Protein AF-A0A940A802-F1 (afdb_monomer_lite)

Structure (mmCIF, N/CA/C/O backbone):
data_AF-A0A940A802-F1
#
_entry.id   AF-A0A940A802-F1
#
loop_
_atom_site.group_PDB
_atom_site.id
_atom_site.type_symbol
_atom_site.label_atom_id
_atom_site.label_alt_id
_atom_site.label_comp_id
_atom_site.label_asym_id
_atom_site.label_entity_id
_atom_site.label_seq_id
_atom_site.pdbx_PDB_ins_code
_atom_site.Cartn_x
_atom_site.Cartn_y
_atom_site.Cartn_z
_atom_site.occupancy
_atom_site.B_iso_or_equiv
_atom_site.auth_seq_id
_atom_site.auth_comp_id
_atom_site.auth_asym_id
_atom_site.auth_atom_id
_atom_site.pdbx_PDB_model_num
ATOM 1 N N . MET A 1 1 ? 25.360 -6.832 -10.522 1.00 56.41 1 MET A N 1
ATOM 2 C CA . MET A 1 1 ? 25.719 -6.999 -11.951 1.00 56.41 1 MET A CA 1
ATOM 3 C C . MET A 1 1 ? 26.140 -5.653 -12.509 1.00 56.41 1 MET A C 1
ATOM 5 O O . MET A 1 1 ? 25.501 -4.667 -12.170 1.00 56.41 1 MET A O 1
ATOM 9 N N . LYS A 1 2 ? 27.209 -5.592 -13.309 1.00 74.38 2 LYS A N 1
ATOM 10 C CA . LYS A 1 2 ? 27.653 -4.352 -13.962 1.00 74.38 2 LYS A CA 1
ATOM 11 C C . LYS A 1 2 ? 27.371 -4.485 -15.455 1.00 74.38 2 LYS A C 1
ATOM 13 O O . LYS A 1 2 ? 27.940 -5.370 -16.088 1.00 74.38 2 LYS A O 1
ATOM 18 N N . TYR A 1 3 ? 26.457 -3.672 -15.969 1.00 82.06 3 TYR A N 1
ATOM 19 C CA . TYR A 1 3 ? 26.079 -3.695 -17.377 1.00 82.06 3 TYR A CA 1
ATOM 20 C C . TYR A 1 3 ? 27.078 -2.879 -18.217 1.00 82.06 3 TYR A C 1
ATOM 22 O O . TYR A 1 3 ? 27.747 -1.990 -17.679 1.00 82.06 3 TYR A O 1
ATOM 30 N N . PRO A 1 4 ? 27.225 -3.172 -19.519 1.00 87.69 4 PRO A N 1
ATOM 31 C CA . PRO A 1 4 ? 28.024 -2.345 -20.416 1.00 87.69 4 PRO A CA 1
ATOM 32 C C . PRO A 1 4 ? 27.432 -0.931 -20.528 1.00 87.69 4 PRO A C 1
ATOM 34 O O . PRO A 1 4 ? 26.215 -0.755 -20.477 1.00 87.69 4 PRO A O 1
ATOM 37 N N . LYS A 1 5 ? 28.298 0.079 -20.704 1.00 86.81 5 LYS A N 1
ATOM 38 C CA . LYS A 1 5 ? 27.891 1.498 -20.772 1.00 86.81 5 LYS A CA 1
ATOM 39 C C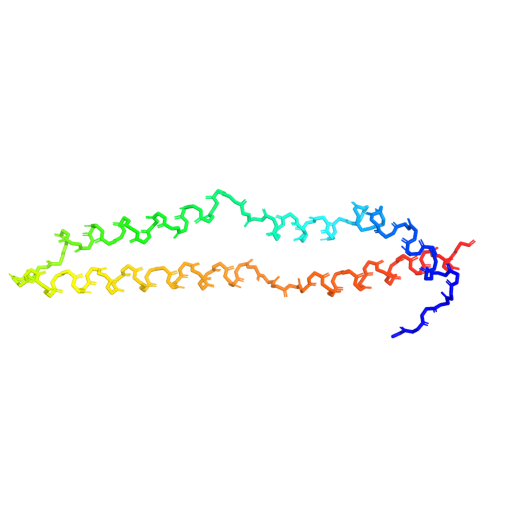 . LYS A 1 5 ? 26.829 1.764 -21.840 1.00 86.81 5 LYS A C 1
ATOM 41 O O . LYS A 1 5 ? 25.894 2.509 -21.587 1.00 86.81 5 LYS A O 1
ATOM 46 N N . GLU A 1 6 ? 26.945 1.108 -22.990 1.00 86.25 6 GLU A N 1
ATOM 47 C CA . GLU A 1 6 ? 26.000 1.221 -24.109 1.00 86.25 6 GLU A CA 1
ATOM 48 C C . GLU A 1 6 ? 24.587 0.772 -23.713 1.00 86.25 6 GLU A C 1
ATOM 50 O O . GLU A 1 6 ? 23.598 1.426 -24.045 1.00 86.25 6 GLU A O 1
ATOM 55 N N . PHE A 1 7 ? 24.485 -0.306 -22.929 1.00 85.81 7 PHE A N 1
ATOM 56 C CA . PHE A 1 7 ? 23.206 -0.747 -22.387 1.00 85.81 7 PHE A CA 1
ATOM 57 C C . PHE A 1 7 ? 22.699 0.193 -21.295 1.00 85.81 7 PHE A C 1
ATOM 59 O O . PHE A 1 7 ? 21.499 0.433 -21.219 1.00 85.81 7 PHE A O 1
ATOM 66 N N . GLU A 1 8 ? 23.572 0.738 -20.444 1.00 85.88 8 GLU A N 1
ATOM 67 C CA . GLU A 1 8 ? 23.139 1.700 -19.424 1.00 85.88 8 GLU A CA 1
ATOM 68 C C . GLU A 1 8 ? 22.572 2.982 -20.044 1.00 85.88 8 GLU A C 1
ATOM 70 O O . GLU A 1 8 ? 21.552 3.478 -19.568 1.00 85.88 8 GLU A O 1
ATOM 75 N N . GLU A 1 9 ? 23.164 3.473 -21.134 1.00 87.88 9 GLU A N 1
ATOM 76 C CA . GLU A 1 9 ? 22.643 4.605 -21.907 1.00 87.88 9 GLU A CA 1
ATOM 77 C C . GLU A 1 9 ? 21.319 4.254 -22.605 1.00 87.88 9 GLU A C 1
ATOM 79 O O . GLU A 1 9 ? 20.352 5.017 -22.517 1.00 87.88 9 GLU A O 1
ATOM 84 N N . TYR A 1 10 ? 21.225 3.070 -23.222 1.00 85.81 10 TYR A N 1
ATOM 85 C CA . TYR A 1 10 ? 19.985 2.569 -23.823 1.00 85.81 10 TYR A CA 1
ATOM 86 C C . TYR A 1 10 ? 18.856 2.418 -22.794 1.00 85.81 10 TYR A C 1
ATOM 88 O O . TYR A 1 10 ? 17.728 2.865 -23.032 1.00 85.81 10 TYR A O 1
ATOM 96 N N . TRP A 1 11 ? 19.161 1.829 -21.636 1.00 85.38 11 TRP A N 1
ATOM 97 C CA . TRP A 1 11 ? 18.245 1.681 -20.513 1.00 85.38 11 TRP A CA 1
ATOM 98 C C . TRP A 1 11 ? 17.820 3.049 -19.993 1.00 85.38 11 TRP A C 1
ATOM 100 O O . TRP A 1 11 ? 16.628 3.297 -19.878 1.00 85.38 11 TRP A O 1
ATOM 110 N N . ALA A 1 12 ? 18.747 3.976 -19.742 1.00 86.00 12 ALA A N 1
ATOM 111 C CA . ALA A 1 12 ? 18.412 5.315 -19.259 1.00 86.00 12 ALA A CA 1
ATOM 112 C C . ALA A 1 12 ? 17.486 6.075 -20.227 1.00 86.00 12 ALA A C 1
ATOM 114 O O . ALA A 1 12 ? 16.546 6.735 -19.782 1.00 86.00 12 ALA A O 1
ATOM 115 N N . ALA A 1 13 ? 17.701 5.932 -21.539 1.00 88.00 13 ALA A N 1
ATOM 116 C CA . ALA A 1 13 ? 16.878 6.565 -22.567 1.00 88.00 13 ALA A CA 1
ATOM 117 C C . ALA A 1 13 ? 15.485 5.922 -22.722 1.00 88.00 13 ALA A C 1
ATOM 119 O O . ALA A 1 13 ? 14.515 6.626 -23.003 1.00 88.00 13 ALA A O 1
ATOM 120 N N . ASN A 1 14 ? 15.362 4.602 -22.524 1.00 86.69 14 ASN A N 1
ATOM 121 C CA . ASN A 1 14 ? 14.137 3.845 -22.823 1.00 86.69 14 ASN A CA 1
ATOM 122 C C . ASN A 1 14 ? 13.425 3.261 -21.589 1.00 86.69 14 ASN A C 1
ATOM 124 O O . ASN A 1 14 ? 12.356 2.670 -21.742 1.00 86.69 14 ASN A O 1
ATOM 128 N N . LYS A 1 15 ? 13.955 3.457 -20.372 1.00 80.88 15 LYS A N 1
ATOM 129 C CA . LYS A 1 15 ? 13.482 2.854 -19.108 1.00 80.88 15 LYS A CA 1
ATOM 130 C C . LYS A 1 15 ? 11.968 2.935 -18.946 1.00 80.88 15 LYS A C 1
ATOM 132 O O . LYS A 1 15 ? 11.331 1.924 -18.686 1.00 80.88 15 LYS A O 1
ATOM 137 N N . ARG A 1 16 ? 11.367 4.119 -19.128 1.00 79.31 16 ARG A N 1
ATOM 138 C CA . ARG A 1 16 ? 9.907 4.283 -18.973 1.00 79.31 16 ARG A CA 1
ATOM 139 C C . ARG A 1 16 ? 9.111 3.426 -19.950 1.00 79.31 16 ARG A C 1
ATOM 141 O O . ARG A 1 16 ? 8.095 2.873 -19.553 1.00 79.31 16 ARG A O 1
ATOM 148 N N . ARG A 1 17 ? 9.561 3.331 -21.203 1.00 83.69 17 ARG A N 1
ATOM 149 C CA . ARG A 1 17 ? 8.881 2.540 -22.230 1.00 83.69 17 ARG A CA 1
ATOM 150 C C . ARG A 1 17 ? 9.015 1.052 -21.927 1.00 83.69 17 ARG A C 1
ATOM 152 O O . ARG A 1 17 ? 8.005 0.374 -21.870 1.00 83.69 17 ARG A O 1
ATOM 159 N N . LEU A 1 18 ? 10.237 0.591 -21.652 1.00 83.31 18 LEU A N 1
ATOM 160 C CA . LEU A 1 18 ? 10.537 -0.812 -21.344 1.00 83.31 18 LEU A CA 1
ATOM 161 C C . LEU A 1 18 ? 9.775 -1.308 -20.109 1.00 83.31 18 LEU A C 1
ATOM 163 O O . LEU A 1 18 ? 9.232 -2.403 -20.126 1.00 83.31 18 LEU A O 1
ATOM 167 N N . LEU A 1 19 ? 9.680 -0.480 -19.066 1.00 82.06 19 LEU A N 1
ATOM 168 C CA . LEU A 1 19 ? 8.892 -0.804 -17.879 1.00 82.06 19 LEU A CA 1
ATOM 169 C C . LEU A 1 19 ? 7.385 -0.837 -18.172 1.00 82.06 19 LEU A C 1
ATOM 171 O O . LEU A 1 19 ? 6.691 -1.711 -17.681 1.00 82.06 19 LEU A O 1
ATOM 175 N N . GLN A 1 20 ? 6.852 0.086 -18.978 1.00 78.69 20 GLN A N 1
ATOM 176 C CA . GLN A 1 20 ? 5.423 0.081 -19.329 1.00 78.69 20 GLN A CA 1
ATOM 177 C C . GLN A 1 20 ? 5.023 -1.040 -20.295 1.00 78.69 20 GLN A C 1
ATOM 179 O O . GLN A 1 20 ? 3.852 -1.409 -20.345 1.00 78.69 20 GLN A O 1
ATOM 184 N N . GLU A 1 21 ? 5.972 -1.546 -21.075 1.00 81.38 21 GLU A N 1
ATOM 185 C CA . GLU A 1 21 ? 5.780 -2.662 -22.002 1.00 81.38 21 GLU A CA 1
ATOM 186 C C . GLU A 1 21 ? 5.736 -4.011 -21.262 1.00 81.38 21 GLU A C 1
ATOM 188 O O . GLU A 1 21 ? 5.121 -4.956 -21.748 1.00 81.38 21 GLU A O 1
ATOM 193 N N . ASP A 1 22 ? 6.319 -4.083 -20.059 1.00 79.50 22 ASP A N 1
ATOM 194 C CA . ASP A 1 22 ? 6.329 -5.278 -19.221 1.00 79.50 22 ASP A CA 1
ATOM 195 C C . ASP A 1 22 ? 5.012 -5.445 -18.434 1.00 79.50 22 ASP A C 1
ATOM 197 O O . ASP A 1 22 ? 4.578 -4.579 -17.665 1.00 79.50 22 ASP A O 1
ATOM 201 N N . GLU A 1 23 ? 4.351 -6.584 -18.651 1.00 75.56 23 GLU A N 1
ATOM 202 C CA . GLU A 1 23 ? 3.045 -6.894 -18.064 1.00 7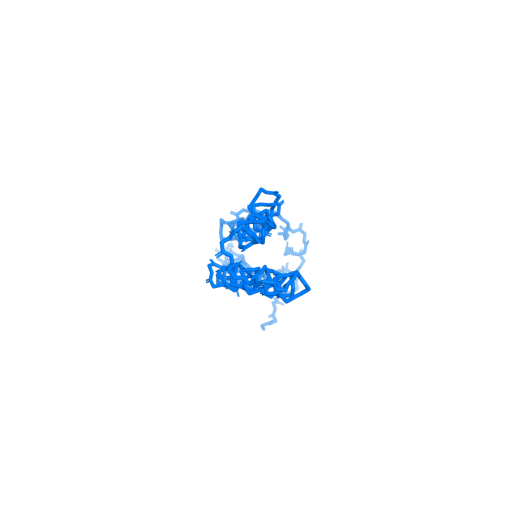5.56 23 GLU A CA 1
ATOM 203 C C . GLU A 1 23 ? 3.128 -7.140 -16.548 1.00 75.56 23 GLU A C 1
ATOM 205 O O . GLU A 1 23 ? 2.231 -6.723 -15.814 1.00 75.56 23 GLU A O 1
ATOM 210 N N . GLU A 1 24 ? 4.234 -7.713 -16.061 1.00 71.75 24 GLU A N 1
ATOM 211 C CA . GLU A 1 24 ? 4.513 -7.898 -14.631 1.00 71.75 24 GLU A CA 1
ATOM 212 C C . GLU A 1 24 ? 4.685 -6.543 -13.931 1.00 71.75 24 GLU A C 1
ATOM 214 O O . GLU A 1 24 ? 4.094 -6.304 -12.875 1.00 71.75 24 GLU A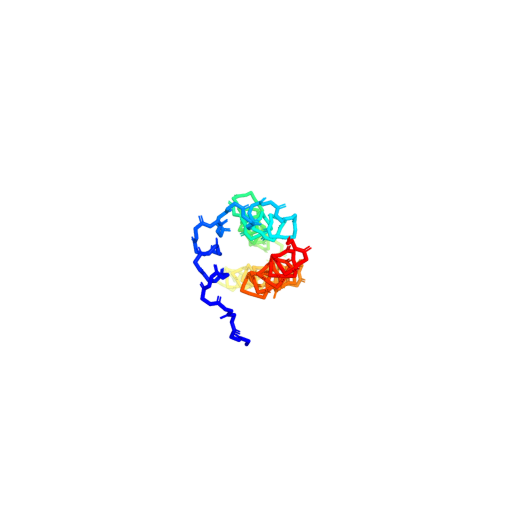 O 1
ATOM 219 N N . TRP A 1 25 ? 5.441 -5.623 -14.537 1.00 73.44 25 TRP A N 1
ATOM 220 C CA . TRP A 1 25 ? 5.607 -4.264 -14.022 1.00 73.44 25 TRP A CA 1
ATOM 221 C C . TRP A 1 25 ? 4.285 -3.498 -13.988 1.00 73.44 25 TRP A C 1
ATOM 223 O O . TRP A 1 25 ? 3.990 -2.815 -13.002 1.00 73.44 25 TRP A O 1
ATOM 233 N N . ARG A 1 26 ? 3.464 -3.606 -15.039 1.00 74.31 26 ARG A N 1
ATOM 234 C CA . ARG A 1 26 ? 2.137 -2.977 -15.074 1.00 74.31 26 ARG A CA 1
ATOM 235 C C . ARG A 1 26 ? 1.217 -3.533 -14.000 1.00 74.31 26 ARG A C 1
ATOM 237 O O . ARG A 1 26 ? 0.660 -2.739 -13.250 1.00 74.31 26 ARG A O 1
ATOM 244 N N . GLN A 1 27 ? 1.106 -4.853 -13.882 1.00 70.12 27 GLN A N 1
ATOM 245 C CA . GLN A 1 27 ? 0.266 -5.486 -12.865 1.00 70.12 27 GLN A CA 1
ATOM 246 C C . GLN A 1 27 ? 0.736 -5.143 -11.452 1.00 70.12 27 GLN A C 1
ATOM 248 O O . GLN A 1 27 ? -0.086 -4.830 -10.596 1.00 70.12 27 GLN A O 1
ATOM 253 N N . ALA A 1 28 ? 2.046 -5.122 -11.204 1.00 68.56 28 ALA A N 1
ATOM 254 C CA . ALA A 1 28 ? 2.589 -4.719 -9.915 1.00 68.56 28 ALA A CA 1
ATOM 255 C C . ALA A 1 28 ? 2.352 -3.235 -9.626 1.00 68.56 28 ALA A C 1
ATOM 257 O O . ALA A 1 28 ? 1.991 -2.882 -8.508 1.00 68.56 28 ALA A O 1
ATOM 258 N N . THR A 1 29 ? 2.492 -2.361 -10.625 1.00 68.00 29 THR A N 1
ATOM 259 C CA . THR A 1 29 ? 2.219 -0.927 -10.475 1.00 68.00 29 THR A CA 1
ATOM 260 C C . THR A 1 29 ? 0.729 -0.663 -10.266 1.00 68.00 29 THR A C 1
ATOM 262 O O . THR A 1 29 ? 0.390 0.184 -9.449 1.00 68.00 29 THR A O 1
ATOM 265 N N . GLU A 1 30 ? -0.163 -1.385 -10.945 1.00 64.56 30 GLU A N 1
ATOM 266 C CA . GLU A 1 30 ? -1.619 -1.298 -10.766 1.00 64.56 30 GLU A CA 1
ATOM 267 C C . GLU A 1 30 ? -2.066 -1.877 -9.415 1.00 64.56 30 GLU A C 1
ATOM 269 O O . GLU A 1 30 ? -2.869 -1.257 -8.718 1.00 64.56 30 GLU A O 1
ATOM 274 N N . ALA A 1 31 ? -1.491 -3.005 -8.987 1.00 58.91 31 ALA A N 1
ATOM 275 C CA . ALA A 1 31 ? -1.711 -3.577 -7.658 1.00 58.91 31 ALA A CA 1
ATOM 276 C C . ALA A 1 31 ? -1.193 -2.646 -6.548 1.00 58.91 31 ALA A C 1
ATOM 278 O O . ALA A 1 31 ? -1.847 -2.474 -5.519 1.00 58.91 31 ALA A O 1
ATOM 279 N N . TYR A 1 32 ? -0.061 -1.973 -6.772 1.00 56.28 32 TYR A N 1
ATOM 280 C CA . TYR A 1 32 ? 0.472 -0.957 -5.863 1.00 56.28 32 TYR A CA 1
ATOM 281 C C . TYR A 1 32 ? -0.336 0.351 -5.909 1.00 56.28 32 TYR A C 1
ATOM 283 O O . TYR A 1 32 ? -0.505 1.020 -4.888 1.00 56.28 32 TYR A O 1
ATOM 291 N N . GLN A 1 33 ? -0.896 0.695 -7.074 1.00 52.44 33 GLN A N 1
ATOM 292 C CA . GLN A 1 33 ? -1.881 1.763 -7.265 1.00 52.44 33 GLN A CA 1
ATOM 293 C C . GLN A 1 33 ? -3.294 1.381 -6.794 1.00 52.44 33 GLN A C 1
ATOM 295 O O . GLN A 1 33 ? -4.240 2.131 -7.044 1.00 52.44 33 GLN A O 1
ATOM 300 N N . MET A 1 34 ? -3.469 0.310 -6.008 1.00 47.34 34 MET A N 1
ATOM 301 C CA . MET A 1 34 ? -4.642 0.173 -5.141 1.00 47.34 34 MET A CA 1
ATOM 302 C C . MET A 1 34 ? -4.632 1.262 -4.054 1.00 47.34 34 MET A C 1
ATOM 304 O O . MET A 1 34 ? -4.341 1.019 -2.886 1.00 47.34 34 MET A O 1
ATOM 308 N N . LYS A 1 35 ? -4.989 2.483 -4.452 1.00 53.62 35 LYS A N 1
ATOM 309 C CA . LYS A 1 35 ? -5.471 3.565 -3.600 1.00 53.62 35 LYS A CA 1
ATOM 310 C C . LYS A 1 35 ? -6.653 4.232 -4.292 1.00 53.62 35 LYS A C 1
ATOM 312 O O . LYS A 1 35 ? -6.465 5.119 -5.117 1.00 53.62 35 LYS A O 1
ATOM 317 N N . SER A 1 36 ? -7.869 3.830 -3.913 1.00 55.72 36 SER A N 1
ATOM 318 C CA . SER A 1 36 ? -8.959 4.794 -3.649 1.00 55.72 36 SER A CA 1
ATOM 319 C C . SER A 1 36 ? -10.287 4.158 -3.240 1.00 55.72 36 SER A C 1
ATOM 321 O O . SER A 1 36 ? -10.988 4.749 -2.434 1.00 55.72 36 SER A O 1
ATOM 323 N N . GLY A 1 37 ? -10.645 2.963 -3.725 1.00 48.94 37 GLY A N 1
ATOM 324 C CA . GLY A 1 37 ? -11.941 2.341 -3.385 1.00 48.94 37 GLY A CA 1
ATOM 325 C C . GLY A 1 37 ? -11.888 1.418 -2.162 1.00 48.94 37 GLY A C 1
ATOM 326 O O . GLY A 1 37 ? -12.617 1.599 -1.189 1.00 48.94 37 GLY A O 1
ATOM 327 N N . ALA A 1 38 ? -10.984 0.436 -2.195 1.00 53.53 38 ALA A N 1
ATOM 328 C CA . ALA A 1 38 ? -10.863 -0.584 -1.152 1.00 53.53 38 ALA A CA 1
ATOM 329 C C . ALA A 1 38 ? -10.290 -0.039 0.169 1.00 53.53 38 ALA A C 1
ATOM 331 O O . ALA A 1 38 ? -10.730 -0.460 1.232 1.00 53.53 38 ALA A O 1
ATOM 332 N N . ASP A 1 39 ? -9.365 0.931 0.125 1.00 57.16 39 ASP A N 1
ATOM 333 C CA . ASP A 1 39 ? -8.878 1.624 1.330 1.00 57.16 39 ASP A CA 1
ATOM 334 C C . ASP A 1 39 ? -9.997 2.379 2.051 1.00 57.16 39 ASP A C 1
ATOM 336 O O . ASP A 1 39 ? -10.055 2.364 3.275 1.00 57.16 39 ASP A O 1
ATOM 340 N N . TRP A 1 40 ? -10.929 2.979 1.308 1.00 55.88 40 TRP A N 1
ATOM 341 C CA . TRP A 1 40 ? -12.074 3.676 1.893 1.00 55.88 40 TRP A CA 1
ATOM 342 C C . TRP A 1 40 ? -13.028 2.702 2.604 1.00 55.88 40 TRP A C 1
ATOM 344 O O . TRP A 1 40 ? -13.496 2.975 3.709 1.00 55.88 40 TRP A O 1
ATOM 354 N N . LEU A 1 41 ? -13.240 1.515 2.023 1.00 58.88 41 LEU A N 1
ATOM 355 C CA . LEU A 1 41 ? -14.020 0.438 2.641 1.00 58.88 41 LEU A CA 1
ATOM 356 C C . LEU A 1 41 ? -13.325 -0.140 3.887 1.00 58.88 41 LEU A C 1
ATOM 358 O O . LEU A 1 41 ? -13.985 -0.427 4.887 1.00 58.88 41 LEU A O 1
ATOM 362 N N . LEU A 1 42 ? -11.992 -0.249 3.854 1.00 63.09 42 LEU A N 1
ATOM 363 C CA . LEU A 1 42 ? -11.171 -0.721 4.972 1.00 63.09 42 LEU A CA 1
ATOM 364 C C . LEU A 1 42 ? -11.269 0.198 6.202 1.00 63.09 42 LEU A C 1
ATOM 366 O O . LEU A 1 42 ? -11.164 -0.277 7.329 1.00 63.09 42 LEU A O 1
ATOM 370 N N . PHE A 1 43 ? -11.511 1.497 5.996 1.00 62.62 43 PHE A N 1
ATOM 371 C CA . PHE A 1 43 ? -11.786 2.454 7.073 1.00 62.62 43 PHE A CA 1
ATOM 372 C C . PHE A 1 43 ? -13.256 2.467 7.521 1.00 62.62 43 PHE A C 1
ATOM 374 O O . PHE A 1 43 ? -13.530 2.760 8.683 1.00 62.62 43 PHE A O 1
ATOM 381 N N . GLY A 1 44 ? -14.206 2.117 6.648 1.00 72.25 44 GLY A N 1
ATOM 382 C CA . GLY A 1 44 ? -15.634 2.077 6.987 1.00 72.25 44 GLY A CA 1
ATOM 383 C C . GLY A 1 44 ? -16.034 0.896 7.880 1.00 72.25 44 GLY A C 1
ATOM 384 O O . GLY A 1 44 ? -16.822 1.062 8.81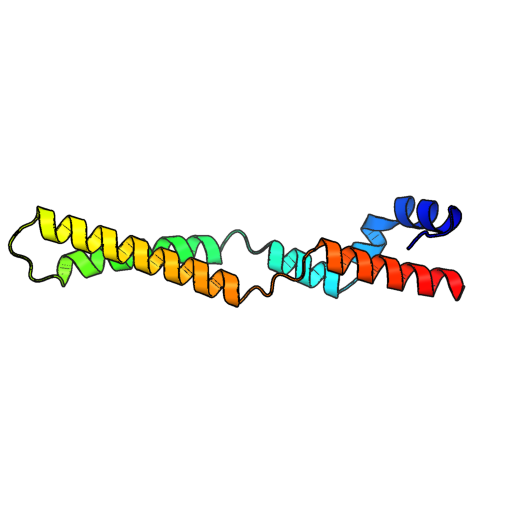1 1.00 72.25 44 GLY A O 1
ATOM 385 N N . ILE A 1 45 ? -15.464 -0.290 7.639 1.00 79.06 45 ILE A N 1
ATOM 386 C CA . ILE A 1 45 ? -15.790 -1.522 8.383 1.00 79.06 45 ILE A CA 1
ATOM 387 C C . ILE A 1 45 ? -15.521 -1.390 9.899 1.00 79.06 45 ILE A C 1
ATOM 389 O O . ILE A 1 45 ? -16.419 -1.715 10.680 1.00 79.06 45 ILE A O 1
ATOM 393 N N . PRO A 1 46 ? -14.362 -0.871 10.356 1.00 80.44 46 PRO A N 1
ATOM 394 C CA . PRO A 1 46 ? -14.097 -0.660 11.778 1.00 80.44 46 PRO A CA 1
ATOM 395 C C . PRO A 1 46 ? -15.086 0.307 12.433 1.00 80.44 46 PRO A C 1
ATOM 397 O O . PRO A 1 46 ? -15.515 0.069 13.558 1.00 80.44 46 PRO A O 1
ATOM 400 N N . VAL A 1 47 ? -15.492 1.369 11.731 1.00 78.62 47 VAL A N 1
ATOM 401 C CA . VAL A 1 47 ? -16.442 2.363 12.257 1.00 78.62 47 VAL A CA 1
ATOM 402 C C . VAL A 1 47 ? -17.819 1.735 12.473 1.00 78.62 47 VAL A C 1
ATOM 404 O O . VAL A 1 47 ? -18.408 1.890 13.543 1.00 78.62 47 VAL A O 1
ATOM 407 N N . VAL A 1 48 ? -18.317 0.970 11.495 1.00 82.81 48 VAL A N 1
ATOM 408 C CA . VAL A 1 48 ? -19.591 0.244 11.625 1.00 82.81 48 VAL A CA 1
ATOM 409 C C . VAL A 1 48 ? -19.504 -0.806 12.736 1.00 82.81 48 VAL A C 1
ATOM 411 O O . VAL A 1 48 ? -20.419 -0.904 13.553 1.00 82.81 48 VAL A O 1
ATOM 414 N N . ALA A 1 49 ? -18.391 -1.540 12.832 1.00 80.25 49 ALA A N 1
ATOM 415 C CA . ALA A 1 49 ? -18.156 -2.500 13.910 1.00 80.25 49 ALA A CA 1
ATOM 416 C C . ALA A 1 49 ? -18.153 -1.827 15.298 1.00 80.25 49 ALA A C 1
ATOM 418 O O . ALA A 1 49 ? -18.744 -2.353 16.245 1.00 80.25 49 ALA A O 1
ATOM 419 N N . GLY A 1 50 ? -17.567 -0.633 15.418 1.00 77.31 50 GLY A N 1
ATOM 420 C CA . GLY A 1 50 ? -17.615 0.193 16.624 1.00 77.31 50 GLY A CA 1
ATOM 421 C C . GLY A 1 50 ? -19.045 0.564 17.026 1.00 77.31 50 GLY A C 1
ATOM 422 O O . GLY A 1 50 ? -19.454 0.312 18.161 1.00 77.31 50 GLY A O 1
ATOM 423 N N . ILE A 1 51 ? -19.847 1.068 16.086 1.00 80.31 51 ILE A N 1
ATOM 424 C CA . ILE A 1 51 ? -21.241 1.474 16.339 1.00 80.31 51 ILE A CA 1
ATOM 425 C C . ILE A 1 51 ? -22.117 0.273 16.726 1.00 80.31 51 ILE A C 1
ATOM 427 O O . ILE A 1 51 ? -22.886 0.348 17.685 1.00 80.31 51 ILE A O 1
ATOM 431 N N . VAL A 1 52 ? -21.983 -0.854 16.020 1.00 80.94 52 VAL A N 1
ATOM 432 C CA . VAL A 1 52 ? -22.741 -2.079 16.322 1.00 80.94 52 VAL A CA 1
ATOM 433 C C . VAL A 1 52 ? -22.333 -2.637 17.685 1.00 80.94 52 VAL A C 1
ATOM 435 O O . VAL A 1 52 ? -23.196 -2.975 18.493 1.00 80.94 52 VAL A O 1
ATOM 438 N N . SER A 1 53 ? -21.036 -2.669 18.002 1.00 74.75 53 SER A N 1
ATOM 439 C CA . SER A 1 53 ? -20.572 -3.155 19.307 1.00 74.75 53 SER A CA 1
ATOM 440 C C . SER A 1 53 ? -21.137 -2.330 20.471 1.00 74.75 53 SER A C 1
ATOM 442 O O . SER A 1 53 ? -21.503 -2.891 21.499 1.00 74.75 53 SER A O 1
ATOM 444 N N . MET A 1 54 ? -21.347 -1.023 20.295 1.00 72.06 54 MET A N 1
ATOM 445 C CA . MET A 1 54 ? -22.013 -0.190 21.300 1.00 72.06 54 MET A CA 1
ATOM 446 C C . MET A 1 54 ? -23.449 -0.620 21.632 1.00 72.06 54 MET A C 1
ATOM 448 O O . MET A 1 54 ? -23.882 -0.399 22.762 1.00 72.06 54 MET A O 1
ATOM 452 N N . GLN A 1 55 ? -24.181 -1.209 20.681 1.00 72.50 55 GLN A N 1
ATOM 453 C CA . GLN A 1 55 ? -25.553 -1.685 20.896 1.00 72.50 55 GLN A CA 1
ATOM 454 C C . GLN A 1 55 ? -25.612 -3.088 21.509 1.00 72.50 55 GLN A C 1
ATOM 456 O O . GLN A 1 55 ? -26.564 -3.400 22.220 1.00 72.50 55 GLN A O 1
ATOM 461 N N . TYR A 1 56 ? -24.603 -3.924 21.254 1.00 71.25 56 TYR A N 1
ATOM 462 C CA . TYR A 1 56 ? -24.601 -5.330 21.668 1.00 71.25 56 TYR A CA 1
ATOM 463 C C . TYR A 1 56 ? -23.842 -5.610 22.966 1.00 71.25 56 TYR A C 1
ATOM 465 O O . TYR A 1 56 ? -23.977 -6.705 23.503 1.00 71.25 56 TYR A O 1
ATOM 473 N N . ILE A 1 57 ? -23.050 -4.667 23.487 1.00 71.94 57 ILE A N 1
ATOM 474 C CA . ILE A 1 57 ? -22.308 -4.857 24.738 1.00 71.94 57 ILE A CA 1
ATOM 475 C C . ILE A 1 57 ? -23.238 -4.601 25.943 1.00 71.94 57 ILE A C 1
ATOM 477 O O . ILE A 1 57 ? -23.605 -3.446 26.191 1.00 71.94 57 ILE A O 1
ATOM 481 N N . PRO A 1 58 ? -23.583 -5.629 26.746 1.00 68.25 58 PRO A N 1
ATOM 482 C CA . PRO A 1 58 ? -24.480 -5.506 27.894 1.00 68.25 58 PRO A CA 1
ATOM 483 C C . PRO A 1 58 ? -23.726 -4.989 29.133 1.00 68.25 58 PRO A C 1
ATOM 485 O O . PRO A 1 58 ? -23.760 -5.592 30.204 1.00 68.25 58 PRO A O 1
ATOM 488 N N . LEU A 1 59 ? -22.991 -3.884 28.988 1.00 71.06 59 LEU A N 1
ATOM 489 C CA . LEU A 1 59 ? -22.300 -3.225 30.096 1.00 71.06 59 LEU A CA 1
ATOM 490 C C . LEU A 1 59 ? -23.171 -2.098 30.648 1.00 71.06 59 LEU A C 1
ATOM 492 O O . LEU A 1 59 ? -23.587 -1.207 29.912 1.00 71.06 59 LEU A O 1
ATOM 496 N N . GLN A 1 60 ? -23.408 -2.134 31.960 1.00 69.62 60 GLN A N 1
ATOM 497 C CA . GLN A 1 60 ? -24.192 -1.119 32.672 1.00 69.62 60 GLN A CA 1
ATOM 498 C C . GLN A 1 60 ? -23.439 0.212 32.826 1.00 69.62 60 GLN A C 1
ATOM 500 O O . GLN A 1 60 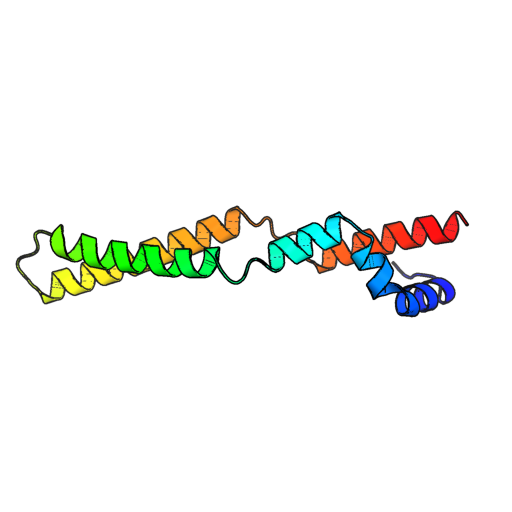? -24.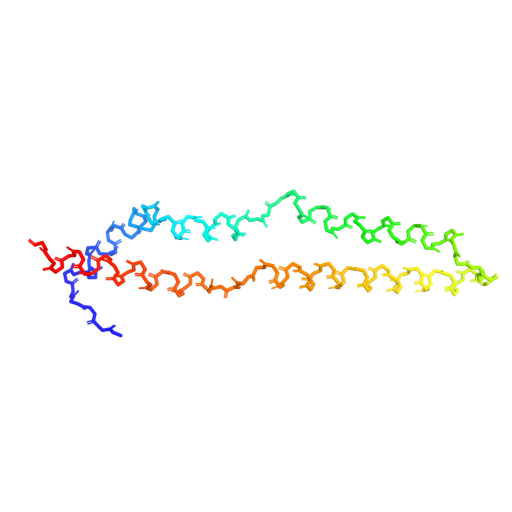059 1.260 32.966 1.00 69.62 60 GLN A O 1
ATOM 505 N N . TYR A 1 61 ? -22.103 0.179 32.768 1.00 77.12 61 TYR A N 1
ATOM 506 C CA . TYR A 1 61 ? -21.253 1.365 32.850 1.00 77.12 61 TYR A CA 1
ATOM 507 C C . TYR A 1 61 ? -20.946 1.916 31.455 1.00 77.12 61 TYR A C 1
ATOM 509 O O . TYR A 1 61 ? -20.232 1.285 30.670 1.00 77.12 61 TYR A O 1
ATOM 517 N N . GLU A 1 62 ? -21.432 3.126 31.171 1.00 77.44 62 GLU A N 1
ATOM 518 C CA . GLU A 1 62 ? -21.265 3.792 29.872 1.00 77.44 62 GLU A CA 1
ATOM 519 C C . GLU A 1 62 ? -19.796 3.967 29.476 1.00 77.44 62 GLU A C 1
ATOM 521 O O . GLU A 1 62 ? -19.431 3.691 28.333 1.00 77.44 62 GLU A O 1
ATOM 526 N N . LEU A 1 63 ? -18.935 4.353 30.423 1.00 82.06 63 LEU A N 1
ATOM 527 C CA . LEU A 1 63 ? -17.510 4.568 30.158 1.00 82.06 63 LEU A CA 1
ATOM 528 C C . LEU A 1 63 ? -16.805 3.265 29.745 1.00 82.06 63 LEU A C 1
ATOM 530 O O . LEU A 1 63 ? -15.990 3.251 28.825 1.00 82.06 63 LEU A O 1
ATOM 534 N N . LEU A 1 64 ? -17.170 2.149 30.382 1.00 79.12 64 LEU A N 1
ATOM 535 C CA . LEU A 1 64 ? -16.607 0.831 30.089 1.00 79.12 64 LEU A CA 1
ATOM 536 C C . LEU A 1 64 ? -17.087 0.311 28.725 1.00 79.12 64 LEU A C 1
ATOM 538 O O . LEU A 1 64 ? -16.313 -0.288 27.980 1.00 79.12 64 LEU A O 1
ATOM 542 N N . ARG A 1 65 ? -18.344 0.604 28.361 1.00 79.75 65 ARG A N 1
ATOM 543 C CA . ARG A 1 65 ? -18.911 0.283 27.043 1.00 79.75 65 ARG A CA 1
ATOM 544 C C . ARG A 1 65 ? -18.218 1.050 25.917 1.00 79.75 65 ARG A C 1
ATOM 546 O O . ARG A 1 65 ? -17.916 0.468 24.876 1.00 79.75 65 ARG A O 1
ATOM 553 N N . TRP A 1 66 ? -17.922 2.328 26.143 1.00 83.56 66 TRP A N 1
ATOM 554 C CA . TRP A 1 66 ? -17.152 3.163 25.220 1.00 83.56 66 TRP A CA 1
ATOM 555 C C . TRP A 1 66 ? -15.738 2.620 24.996 1.00 83.56 66 TRP A C 1
ATOM 557 O O . TRP A 1 66 ? -15.333 2.416 23.852 1.00 83.56 66 TRP A O 1
ATOM 567 N N . VAL A 1 67 ? -15.007 2.321 26.074 1.00 85.56 67 VAL A N 1
ATOM 568 C CA . VAL A 1 67 ? -13.641 1.774 25.987 1.00 85.56 67 VAL A CA 1
ATOM 569 C C . VAL A 1 67 ? -13.625 0.422 25.265 1.00 85.56 67 VAL A C 1
ATOM 571 O O . VAL A 1 67 ? -12.756 0.183 24.422 1.00 85.56 67 VAL A O 1
ATOM 574 N N . ALA A 1 68 ? -14.604 -0.445 25.531 1.00 83.44 68 ALA A N 1
ATOM 575 C CA . ALA A 1 68 ? -14.725 -1.738 24.862 1.00 83.44 68 ALA A CA 1
ATOM 576 C C . ALA A 1 68 ? -14.986 -1.590 23.350 1.00 83.44 68 ALA A C 1
ATOM 578 O O . ALA A 1 68 ? -14.326 -2.243 22.546 1.00 83.44 68 ALA A O 1
ATOM 579 N N . SER A 1 69 ? -15.883 -0.685 22.951 1.00 82.00 69 SER A N 1
ATOM 580 C CA . SER A 1 69 ? -16.183 -0.403 21.538 1.00 82.00 69 SER A CA 1
ATOM 581 C C . SER A 1 69 ? -14.975 0.160 20.773 1.00 82.00 69 SER A C 1
ATOM 583 O O . SER A 1 69 ? -14.664 -0.297 19.667 1.00 82.00 69 SER A O 1
ATOM 585 N N . ILE A 1 70 ? -14.229 1.089 21.382 1.00 84.75 70 ILE A N 1
ATOM 586 C CA . ILE A 1 70 ? -12.981 1.622 20.810 1.00 84.75 70 ILE A CA 1
ATOM 587 C C . ILE A 1 70 ? -11.954 0.498 20.637 1.00 84.75 70 ILE A C 1
ATOM 589 O O . ILE A 1 70 ? -11.343 0.372 19.577 1.00 84.75 70 ILE A O 1
ATOM 593 N N . SER A 1 71 ? -11.804 -0.357 21.650 1.00 85.81 71 SER A N 1
ATOM 594 C CA . SER A 1 71 ? -10.873 -1.490 21.604 1.00 85.81 71 SER A CA 1
ATOM 595 C C . SER A 1 71 ? -11.213 -2.449 20.459 1.00 85.81 71 SER A C 1
ATOM 597 O O . SER A 1 71 ? -10.332 -2.827 19.691 1.00 85.81 71 SER A O 1
ATOM 599 N N . ILE A 1 72 ? -12.497 -2.783 20.283 1.00 85.94 72 ILE A N 1
ATOM 600 C CA . ILE A 1 72 ? -12.978 -3.626 19.176 1.00 85.94 72 ILE A CA 1
ATOM 601 C C . ILE A 1 72 ? -12.679 -2.972 17.824 1.00 85.94 72 ILE A C 1
ATOM 603 O O . ILE A 1 72 ? -12.168 -3.633 16.924 1.00 85.94 72 ILE A O 1
ATOM 607 N N . THR A 1 73 ? -12.935 -1.670 17.693 1.00 84.88 73 THR A N 1
ATOM 608 C CA . THR A 1 73 ? -12.658 -0.906 16.466 1.00 84.88 73 THR A CA 1
ATOM 609 C C . THR A 1 73 ? -11.180 -0.987 16.077 1.00 84.88 73 THR A C 1
ATOM 611 O O . THR A 1 73 ? -10.859 -1.254 14.919 1.00 84.88 73 THR A O 1
ATOM 614 N N . ILE A 1 74 ? -10.273 -0.818 17.044 1.00 86.00 74 ILE A N 1
ATOM 615 C CA . ILE A 1 74 ? -8.822 -0.896 16.820 1.00 86.00 74 ILE A CA 1
ATOM 616 C C . ILE A 1 74 ? -8.409 -2.306 16.383 1.00 86.00 74 ILE A C 1
ATOM 618 O O . ILE A 1 74 ? -7.639 -2.452 15.435 1.00 86.00 74 ILE A O 1
ATOM 622 N N . VAL A 1 75 ? -8.935 -3.347 17.035 1.00 87.56 75 VAL A N 1
ATOM 623 C CA . VAL A 1 75 ? -8.629 -4.746 16.689 1.00 87.56 75 VAL A CA 1
ATOM 624 C C . VAL A 1 75 ? -9.116 -5.085 15.281 1.00 87.56 75 VAL A C 1
ATOM 626 O O . VAL A 1 75 ? -8.368 -5.669 14.497 1.00 87.56 75 VAL A O 1
ATOM 629 N N . VAL A 1 76 ? -10.339 -4.683 14.930 1.00 86.69 76 VAL A N 1
ATOM 630 C CA . VAL A 1 76 ? -10.899 -4.891 13.587 1.00 86.69 76 VAL A CA 1
ATOM 631 C C . VAL A 1 76 ? -10.063 -4.158 12.539 1.00 86.69 76 VAL A C 1
ATOM 633 O O . VAL A 1 76 ? -9.717 -4.747 11.519 1.00 86.69 76 VAL A O 1
ATOM 636 N N . PHE A 1 77 ? -9.662 -2.914 12.808 1.00 83.44 77 PHE A N 1
ATOM 637 C CA . PHE A 1 77 ? -8.775 -2.167 11.919 1.00 83.44 77 PHE A CA 1
ATOM 638 C C . PHE A 1 77 ? -7.431 -2.879 11.712 1.00 83.44 77 PHE A C 1
ATOM 640 O O . PHE A 1 77 ? -6.999 -3.062 10.574 1.00 83.44 77 PHE A O 1
ATOM 647 N N . ALA A 1 78 ? -6.792 -3.338 12.791 1.00 83.81 78 ALA A N 1
ATOM 648 C CA . ALA A 1 78 ? -5.527 -4.061 12.714 1.00 83.81 78 ALA A CA 1
ATOM 649 C C . ALA A 1 78 ? -5.654 -5.361 11.904 1.00 83.81 78 ALA A C 1
ATOM 651 O O . ALA A 1 78 ? -4.798 -5.644 11.066 1.00 83.81 78 ALA A O 1
ATOM 652 N N . LEU A 1 79 ? -6.740 -6.119 12.090 1.00 82.75 79 LEU A N 1
ATOM 653 C CA . LEU A 1 79 ? -7.033 -7.317 11.299 1.00 82.75 79 LEU A CA 1
ATOM 654 C C . LEU A 1 79 ? -7.213 -6.992 9.814 1.00 82.75 79 LEU A C 1
ATOM 656 O O . LEU A 1 79 ? -6.665 -7.690 8.965 1.00 82.75 79 LEU A O 1
ATOM 660 N N . CYS A 1 80 ? -7.927 -5.916 9.488 1.00 79.69 80 CYS A N 1
ATOM 661 C CA . CYS A 1 80 ? -8.098 -5.475 8.109 1.00 79.69 80 CYS A CA 1
ATOM 662 C C . CYS A 1 80 ? -6.758 -5.104 7.448 1.00 79.69 80 CYS A C 1
ATOM 664 O O . CYS A 1 80 ? -6.496 -5.510 6.314 1.00 79.69 80 CYS A O 1
ATOM 666 N N . VAL A 1 81 ? -5.888 -4.379 8.159 1.00 74.88 81 VAL A N 1
ATOM 667 C CA . VAL A 1 81 ? -4.534 -4.045 7.683 1.00 74.88 81 VAL A CA 1
ATOM 668 C C . VAL A 1 81 ? -3.684 -5.305 7.520 1.00 74.88 81 VAL A C 1
ATOM 670 O O . VAL A 1 81 ? -2.978 -5.446 6.523 1.00 74.88 81 VAL A O 1
ATOM 673 N N . TYR A 1 82 ? -3.782 -6.245 8.459 1.00 79.06 82 TYR A N 1
ATOM 674 C CA . TYR A 1 82 ? -3.036 -7.499 8.422 1.00 79.06 82 TYR A CA 1
ATOM 675 C C . TYR A 1 82 ? -3.437 -8.376 7.232 1.00 79.06 82 TYR A C 1
ATOM 677 O O . TYR A 1 82 ? -2.576 -8.814 6.474 1.00 79.06 82 TYR A O 1
ATOM 685 N N . VAL A 1 83 ? -4.739 -8.567 6.999 1.00 77.38 83 VAL A N 1
ATOM 686 C CA . VAL A 1 83 ? -5.240 -9.308 5.831 1.00 77.38 83 VAL A CA 1
ATOM 687 C C . VAL A 1 83 ? -4.778 -8.641 4.535 1.00 77.38 83 VAL A C 1
ATOM 689 O O . VAL A 1 83 ? -4.271 -9.336 3.658 1.00 77.38 83 VAL A O 1
ATOM 692 N N . LYS A 1 84 ? -4.846 -7.303 4.439 1.00 67.12 84 LYS A N 1
ATOM 693 C CA . LYS A 1 84 ? -4.326 -6.557 3.280 1.00 67.12 84 LYS A CA 1
ATOM 694 C C . LYS A 1 84 ? -2.829 -6.798 3.064 1.00 67.12 84 LYS A C 1
ATOM 696 O O . LYS A 1 84 ? -2.396 -6.960 1.924 1.00 67.12 84 LYS A O 1
ATOM 701 N N . SER A 1 85 ? -2.052 -6.845 4.145 1.00 66.38 85 SER A N 1
ATOM 702 C CA . SER A 1 85 ? -0.620 -7.146 4.100 1.00 66.38 85 SER A CA 1
ATOM 703 C C . SER A 1 85 ? -0.322 -8.574 3.640 1.00 66.38 85 SER A C 1
ATOM 705 O O . SER A 1 85 ? 0.735 -8.795 3.062 1.00 66.38 85 SER A O 1
ATOM 707 N N . LEU A 1 86 ? -1.214 -9.536 3.890 1.00 67.44 86 LEU A N 1
ATOM 708 C CA . LEU A 1 86 ? -1.053 -10.923 3.442 1.00 67.44 86 LEU A CA 1
ATOM 709 C C . LEU A 1 86 ? -1.471 -11.123 1.982 1.00 67.44 86 LEU A C 1
ATOM 711 O O . LEU A 1 86 ? -0.853 -11.904 1.266 1.00 67.44 86 LEU A O 1
ATOM 715 N N . THR A 1 87 ? -2.512 -10.422 1.528 1.00 61.75 87 THR A N 1
ATOM 716 C CA . THR A 1 87 ? -3.003 -10.517 0.143 1.00 61.75 87 THR A CA 1
ATOM 717 C C . THR A 1 87 ? -2.147 -9.760 -0.865 1.00 61.75 87 THR A C 1
ATOM 719 O O . THR A 1 87 ? -2.252 -10.034 -2.055 1.00 61.75 87 THR A O 1
ATOM 722 N N . ASN A 1 88 ? -1.306 -8.828 -0.410 1.00 57.91 88 ASN A N 1
ATOM 723 C CA . ASN A 1 88 ? -0.265 -8.212 -1.226 1.00 57.91 88 ASN A CA 1
ATOM 724 C C . ASN A 1 88 ? 1.073 -8.886 -0.906 1.00 57.91 88 ASN A C 1
ATOM 726 O O . ASN A 1 88 ? 1.799 -8.384 -0.044 1.00 57.91 88 ASN A O 1
ATOM 730 N N . PRO A 1 89 ? 1.431 -10.003 -1.570 1.00 53.41 89 PRO A N 1
ATOM 731 C CA . PRO A 1 89 ? 2.804 -10.473 -1.560 1.00 53.41 89 PRO A CA 1
ATOM 732 C C . PRO A 1 89 ? 3.651 -9.349 -2.149 1.00 53.41 89 PRO A C 1
ATOM 734 O O . PRO A 1 89 ? 3.628 -9.078 -3.347 1.00 53.41 89 PRO A O 1
ATOM 737 N N . HIS A 1 90 ? 4.322 -8.620 -1.267 1.00 52.56 90 HIS A N 1
ATOM 738 C CA . HIS A 1 90 ? 5.134 -7.469 -1.607 1.00 52.56 90 HIS A CA 1
ATOM 739 C C . HIS A 1 90 ? 6.398 -7.978 -2.297 1.00 52.56 90 HIS A C 1
ATOM 741 O O . HIS A 1 90 ? 7.455 -8.078 -1.682 1.00 52.56 90 HIS A O 1
ATOM 747 N N . ARG A 1 91 ? 6.290 -8.363 -3.571 1.00 56.94 91 ARG A N 1
ATOM 748 C CA . ARG A 1 91 ? 7.469 -8.414 -4.425 1.00 56.94 91 ARG A CA 1
ATOM 749 C C . ARG A 1 91 ? 7.852 -6.955 -4.619 1.00 56.94 91 ARG A C 1
ATOM 751 O O . ARG A 1 91 ? 7.033 -6.172 -5.107 1.00 56.94 91 ARG A O 1
ATOM 758 N N . ALA A 1 92 ? 9.008 -6.559 -4.089 1.00 62.12 92 ALA A N 1
ATOM 759 C CA . ALA A 1 92 ? 9.391 -5.160 -4.107 1.00 62.12 92 ALA A CA 1
ATOM 760 C C . ALA A 1 92 ? 9.392 -4.695 -5.565 1.00 62.12 92 ALA A C 1
ATOM 762 O O . ALA A 1 92 ? 9.879 -5.400 -6.448 1.00 62.12 92 ALA A O 1
ATOM 763 N N . ILE A 1 93 ? 8.840 -3.510 -5.829 1.00 65.81 93 ILE A N 1
ATOM 764 C CA . ILE A 1 93 ? 8.880 -2.903 -7.168 1.00 65.81 93 ILE A CA 1
ATOM 765 C C . ILE A 1 93 ? 10.328 -2.880 -7.687 1.00 65.81 93 ILE A C 1
ATOM 767 O O . ILE A 1 93 ? 10.568 -3.051 -8.873 1.00 65.81 93 ILE A O 1
ATOM 771 N N . GLU A 1 94 ? 11.297 -2.753 -6.783 1.00 68.62 94 GLU A N 1
ATOM 772 C CA . GLU A 1 94 ? 12.727 -2.814 -7.069 1.00 68.62 94 GLU A CA 1
ATOM 773 C C . GLU A 1 94 ? 13.196 -4.182 -7.602 1.00 68.62 94 GLU A C 1
ATOM 775 O O . GLU A 1 94 ? 13.974 -4.224 -8.556 1.00 68.62 94 GLU A O 1
ATOM 780 N N . ASP A 1 95 ? 12.664 -5.291 -7.076 1.00 75.44 95 ASP A N 1
ATOM 781 C CA . ASP A 1 95 ? 12.958 -6.639 -7.579 1.00 75.44 95 ASP A CA 1
ATOM 782 C C . ASP A 1 95 ? 12.400 -6.814 -8.996 1.00 75.44 95 ASP A C 1
ATOM 784 O O . ASP A 1 95 ? 13.086 -7.319 -9.884 1.00 75.44 95 ASP A O 1
ATOM 788 N N . ILE A 1 96 ? 11.182 -6.323 -9.239 1.00 76.75 96 ILE A N 1
ATOM 789 C CA . ILE A 1 96 ? 10.543 -6.383 -10.559 1.00 76.75 96 ILE A CA 1
ATOM 790 C C . ILE A 1 96 ? 11.289 -5.482 -11.550 1.00 76.75 96 ILE A C 1
ATOM 792 O O . ILE A 1 96 ? 11.544 -5.900 -12.674 1.00 76.75 96 ILE A O 1
ATOM 796 N N . GLU A 1 97 ? 11.724 -4.280 -11.147 1.00 77.88 97 GLU A N 1
ATOM 797 C CA . GLU A 1 97 ? 12.556 -3.417 -12.001 1.00 77.88 97 GLU A CA 1
ATOM 798 C C . GLU A 1 97 ? 13.849 -4.137 -12.411 1.00 77.88 97 GLU A C 1
ATOM 800 O O . GLU A 1 97 ? 14.285 -4.038 -13.561 1.00 77.88 97 GLU A O 1
ATOM 805 N N . SER A 1 98 ? 14.457 -4.870 -11.474 1.00 81.56 98 SER A N 1
ATOM 806 C CA . SER A 1 98 ? 15.685 -5.619 -11.726 1.00 81.56 98 SER A CA 1
ATOM 807 C C . SER A 1 98 ? 15.477 -6.770 -12.718 1.00 81.56 98 SER A C 1
ATOM 809 O O . SER A 1 98 ? 16.296 -6.924 -13.628 1.00 81.56 98 SER A O 1
ATOM 811 N N . ASP A 1 99 ? 14.352 -7.487 -12.621 1.00 82.81 99 ASP A N 1
ATOM 812 C CA . ASP A 1 99 ? 13.962 -8.551 -13.552 1.00 82.81 99 ASP A CA 1
ATOM 813 C C . ASP A 1 99 ? 13.685 -7.985 -14.956 1.00 82.81 99 ASP A C 1
ATOM 815 O O . ASP A 1 99 ? 14.196 -8.508 -15.949 1.00 82.81 99 ASP A O 1
ATOM 819 N N . VAL A 1 100 ? 12.960 -6.863 -15.065 1.00 84.00 100 VAL A N 1
ATOM 820 C CA . VAL A 1 100 ? 12.715 -6.194 -16.358 1.00 84.00 100 VAL A CA 1
ATOM 821 C C . VAL A 1 100 ? 14.021 -5.718 -16.991 1.00 84.00 100 VAL A C 1
ATOM 823 O O . VAL A 1 100 ? 14.227 -5.873 -18.197 1.00 84.00 100 VAL A O 1
ATOM 826 N N . LYS A 1 101 ? 14.937 -5.160 -16.190 1.00 85.06 101 LYS A N 1
ATOM 827 C CA . LYS A 1 101 ? 16.248 -4.717 -16.675 1.00 85.06 101 LYS A CA 1
ATOM 828 C C . LYS A 1 101 ? 17.087 -5.891 -17.186 1.00 85.06 101 LYS A C 1
ATOM 830 O O . LYS A 1 101 ? 17.765 -5.741 -18.201 1.00 85.06 101 LYS A O 1
ATOM 835 N N . LEU A 1 102 ? 17.023 -7.046 -16.521 1.00 85.94 102 LEU A N 1
ATOM 836 C CA . LEU A 1 102 ? 17.697 -8.267 -16.959 1.00 85.94 102 LEU A CA 1
ATOM 837 C C . LEU A 1 102 ? 17.123 -8.770 -18.294 1.00 85.94 102 LEU A C 1
ATOM 839 O O . LEU A 1 102 ? 17.885 -8.981 -19.236 1.00 85.94 102 LEU A O 1
ATOM 843 N N . ARG A 1 103 ? 15.790 -8.854 -18.416 1.00 84.75 103 ARG A N 1
ATOM 844 C CA . ARG A 1 103 ? 15.100 -9.244 -19.661 1.00 84.75 103 ARG A CA 1
ATOM 845 C C . ARG A 1 103 ? 15.436 -8.308 -20.828 1.00 84.75 103 ARG A C 1
ATOM 847 O O . ARG A 1 103 ? 15.724 -8.759 -21.936 1.00 84.75 103 ARG A O 1
ATOM 854 N N . ALA A 1 104 ? 15.460 -6.998 -20.580 1.00 84.31 104 ALA A N 1
ATOM 855 C CA . ALA A 1 104 ? 15.839 -6.004 -21.584 1.00 84.31 104 ALA A CA 1
ATOM 856 C C . ALA A 1 104 ? 17.309 -6.138 -22.021 1.00 84.31 104 ALA A C 1
ATOM 858 O O . ALA A 1 104 ? 17.628 -5.905 -23.187 1.00 84.31 104 ALA A O 1
ATOM 859 N N . TYR A 1 105 ? 18.203 -6.519 -21.103 1.00 84.69 105 TYR A N 1
ATOM 860 C CA . TYR A 1 105 ? 19.613 -6.762 -21.407 1.00 84.69 105 TYR A CA 1
ATOM 861 C C . TYR A 1 105 ? 19.818 -8.017 -22.259 1.00 84.69 105 TYR A C 1
ATOM 863 O O . TYR A 1 105 ? 20.559 -7.974 -23.239 1.00 84.69 105 TYR A O 1
ATOM 871 N N . GLU A 1 106 ? 19.127 -9.113 -21.943 1.00 85.44 106 GLU A N 1
ATOM 872 C CA . GLU A 1 106 ? 19.167 -10.339 -22.750 1.00 85.44 106 GLU A CA 1
ATOM 873 C C . GLU A 1 106 ? 18.701 -10.086 -24.189 1.00 85.44 106 GLU A C 1
ATOM 875 O O . GLU A 1 106 ? 19.350 -10.527 -25.139 1.00 85.44 106 GLU A O 1
ATOM 880 N N . HIS A 1 107 ? 17.633 -9.300 -24.361 1.00 82.06 107 HIS A N 1
ATOM 881 C CA . HIS A 1 107 ? 17.142 -8.918 -25.684 1.00 82.06 107 HIS A CA 1
ATOM 882 C C . HIS A 1 107 ? 18.110 -7.990 -26.438 1.00 82.06 107 HIS A C 1
ATOM 884 O O . HIS A 1 107 ? 18.195 -8.051 -27.662 1.00 82.06 107 HIS A O 1
ATOM 890 N N . PHE A 1 108 ? 18.863 -7.147 -25.723 1.00 80.88 108 PHE A N 1
ATOM 891 C CA . PHE A 1 108 ? 19.896 -6.292 -26.311 1.00 80.88 108 PHE A CA 1
ATOM 892 C C . PHE A 1 108 ? 21.102 -7.097 -26.814 1.00 80.88 108 PHE A C 1
ATOM 894 O O . PHE A 1 108 ? 21.633 -6.775 -27.868 1.00 80.88 108 PHE A O 1
ATOM 901 N N . ILE A 1 109 ? 21.519 -8.149 -26.098 1.00 81.94 109 ILE A N 1
ATOM 902 C CA . ILE A 1 109 ? 22.648 -9.005 -26.508 1.00 81.94 109 ILE A CA 1
ATOM 903 C C . ILE A 1 109 ? 22.281 -9.927 -27.682 1.00 81.94 109 ILE A C 1
ATOM 905 O O . ILE A 1 109 ? 23.150 -10.287 -28.471 1.00 81.94 109 ILE A O 1
ATOM 909 N N . GLN A 1 110 ? 21.017 -10.347 -27.792 1.00 74.94 110 GLN A N 1
ATOM 910 C CA . GLN A 1 110 ? 20.555 -11.191 -28.904 1.00 74.94 110 GLN A CA 1
ATOM 911 C C . GLN A 1 110 ? 20.396 -10.446 -30.239 1.00 74.94 110 GLN A C 1
ATOM 913 O O . GLN A 1 110 ? 20.161 -11.096 -31.260 1.00 74.94 110 GLN A O 1
ATOM 918 N N . LYS A 1 111 ? 20.479 -9.115 -30.234 1.00 56.47 111 LYS A N 1
ATOM 919 C CA . LYS A 1 111 ? 20.264 -8.252 -31.395 1.00 56.47 111 LYS A CA 1
ATOM 920 C C . LYS A 1 111 ? 21.581 -7.844 -32.047 1.00 56.47 111 LYS A C 1
ATOM 922 O O . LYS A 1 111 ? 21.584 -7.751 -33.294 1.00 56.47 111 LYS A O 1
#

Foldseek 3Di:
DDDDPVLVVVCVVCVVVLLVVDPVSVVLVVLVVPPDDVVVVLLVVLVVQLVVQLVPDPDPDPVVSNVVSVVSSVVSSVVSVVVSVVVPPCPDSVNVSVVSSVVSRVVVVVD

Secondary structure (DSSP, 8-state):
----HHHHHHHHHHHHHHHHH-HHHHHHHHHHT--SSHHHHHHHHHHHHHHHHHHH---S-HHHHHHHHHHHHHHHHHHHHHHHHHHS----HHHHHHHHHHHHHHHHHT-

Sequence (111 aa):
MKYPKEFEEYWAANKRRLLQEDEEWRQATEAYQMKSGADWLLFGIPVVAGIVSMQYIPLQYELLRWVASISITIVVFALCVYVKSLTNPHRAIEDIESDVKLRAYEHFIQK

pLDDT: mean 75.01, std 10.78, range [47.34, 88.0]

Radius of gyration: 23.7 Å; chains: 1; bounding box: 54×18×64 Å